Protein AF-A0A4Q1SV75-F1 (afdb_monomer_lite)

pLDDT: mean 89.68, std 6.45, range [66.44, 97.31]

Sequence (92 aa):
MDFYCPPCLKIVNQQKLKCNKLATHFISLKGKRIWRIRYLNRYAYQYITECQYEELVRDQPLILANATYWDDFNPHDYTGLDAKGSRSSIFA

Foldseek 3Di:
DWAQQPVVRDIDDPVPPPDPVSLVVLVVCAQFKWKWWAAPPGPHIYIDGPVVVVVVVVVDPTRTPDMWMFGRADSVQQWGQTPVRDIDHPVD

Secondary structure (DSSP, 8-state):
-EEEEGGGTEEEEGGG---HHHHHHHHTTTTS-EEEEEETT-SSBEEEEHHHHHHHHHHS---EEEEEEEEEEETTTTEEEETTS-EEETT-

Radius of gyration: 12.7 Å; chains: 1; bounding box: 27×29×31 Å

Structure (mmCIF, N/CA/C/O backbone):
data_AF-A0A4Q1SV75-F1
#
_entry.id   AF-A0A4Q1SV75-F1
#
loop_
_atom_site.group_PDB
_atom_site.id
_atom_site.type_symbol
_atom_site.label_atom_id
_atom_site.label_alt_id
_atom_site.label_comp_id
_atom_site.label_asym_id
_atom_site.label_entity_id
_atom_site.label_seq_id
_atom_site.pdbx_PDB_ins_code
_atom_site.Cartn_x
_atom_site.Cartn_y
_atom_site.Cartn_z
_atom_site.occupancy
_atom_site.B_iso_or_equiv
_atom_site.auth_seq_id
_atom_site.auth_comp_id
_atom_site.auth_asym_id
_atom_site.auth_atom_id
_atom_site.pdbx_PDB_model_num
ATOM 1 N N . MET A 1 1 ? -10.917 6.819 -6.069 1.00 84.19 1 MET A N 1
ATOM 2 C CA . MET A 1 1 ? -10.773 5.976 -4.864 1.00 84.19 1 MET A CA 1
ATOM 3 C C . MET A 1 1 ? -10.419 6.845 -3.663 1.00 84.19 1 MET A C 1
ATOM 5 O O . MET A 1 1 ? -9.641 7.780 -3.839 1.00 84.19 1 MET A O 1
ATOM 9 N N . ASP A 1 2 ? -10.971 6.553 -2.482 1.00 88.88 2 ASP A N 1
ATOM 10 C CA . ASP A 1 2 ? -10.621 7.236 -1.229 1.00 88.88 2 ASP A CA 1
ATOM 11 C C . ASP A 1 2 ? -9.567 6.447 -0.455 1.00 88.88 2 ASP A C 1
ATOM 13 O O . ASP A 1 2 ? -9.675 5.228 -0.307 1.00 88.88 2 ASP A O 1
ATOM 17 N N . PHE A 1 3 ? -8.553 7.135 0.056 1.00 88.44 3 PHE A N 1
ATOM 18 C CA . PHE A 1 3 ? -7.506 6.518 0.857 1.00 88.44 3 PHE A CA 1
ATOM 19 C C . PHE A 1 3 ? -7.021 7.449 1.964 1.00 88.44 3 PHE A C 1
ATOM 21 O O . PHE A 1 3 ? -7.148 8.672 1.897 1.00 88.44 3 PHE A O 1
ATOM 28 N N . TYR A 1 4 ? -6.478 6.855 3.015 1.00 89.25 4 TYR A N 1
ATOM 29 C CA . TYR A 1 4 ? -5.899 7.573 4.133 1.00 89.25 4 TYR A CA 1
ATOM 30 C C . TYR A 1 4 ? -4.517 8.111 3.758 1.00 89.25 4 TYR A C 1
ATOM 32 O O . TYR A 1 4 ? -3.657 7.359 3.307 1.00 89.25 4 TYR A O 1
ATOM 40 N N . CYS A 1 5 ? -4.302 9.410 3.960 1.00 86.56 5 CYS A N 1
ATOM 41 C CA . CYS A 1 5 ? -3.007 10.062 3.805 1.00 86.56 5 CYS A CA 1
ATOM 42 C C . CYS A 1 5 ? -2.322 10.153 5.180 1.00 86.56 5 CYS A C 1
ATOM 44 O O . CYS A 1 5 ? -2.734 10.997 5.985 1.00 86.56 5 CYS A O 1
ATOM 46 N N . PRO A 1 6 ? -1.270 9.355 5.461 1.00 82.38 6 PRO A N 1
ATOM 47 C CA . PRO A 1 6 ? -0.587 9.402 6.755 1.00 82.38 6 PRO A CA 1
ATOM 48 C C . PRO A 1 6 ? -0.025 10.794 7.100 1.00 82.38 6 PRO A C 1
ATOM 50 O O . PRO A 1 6 ? -0.254 11.253 8.216 1.00 82.38 6 PRO A O 1
ATOM 53 N N . PRO A 1 7 ? 0.603 11.543 6.166 1.00 84.94 7 PRO A N 1
ATOM 54 C CA . PRO A 1 7 ? 1.108 12.889 6.462 1.00 84.94 7 PRO A CA 1
ATOM 55 C C . PRO A 1 7 ? 0.042 13.941 6.792 1.00 84.94 7 PRO A C 1
ATOM 57 O O . PRO A 1 7 ? 0.354 14.961 7.407 1.00 84.94 7 PRO A O 1
ATOM 60 N N . CYS A 1 8 ? -1.196 13.755 6.325 1.00 82.44 8 CYS A N 1
ATOM 61 C CA . CYS A 1 8 ? -2.286 14.712 6.536 1.00 82.44 8 CYS A CA 1
ATOM 62 C C . CYS A 1 8 ? -3.291 14.265 7.594 1.00 82.44 8 CYS A C 1
ATOM 64 O O . CYS A 1 8 ? -4.161 15.064 7.936 1.00 82.44 8 CYS A O 1
ATOM 66 N N . LEU A 1 9 ? -3.201 13.016 8.065 1.00 84.69 9 LEU A N 1
ATOM 67 C CA . LEU A 1 9 ? -4.154 12.380 8.978 1.00 84.69 9 LEU A CA 1
ATOM 68 C C . LEU A 1 9 ? -5.616 12.511 8.507 1.00 84.69 9 LEU A C 1
ATOM 70 O O . LEU A 1 9 ? -6.540 12.660 9.303 1.00 84.69 9 LEU A O 1
ATOM 74 N N . LYS A 1 10 ? -5.829 12.513 7.186 1.00 87.25 10 LYS A N 1
ATOM 75 C CA . LYS A 1 10 ? -7.133 12.734 6.545 1.00 87.25 10 LYS A CA 1
ATOM 76 C C . LYS A 1 10 ? -7.330 11.782 5.378 1.00 87.25 10 LYS A C 1
ATOM 78 O O . LYS A 1 10 ? -6.368 11.343 4.746 1.00 87.25 10 LYS A O 1
ATOM 83 N N . ILE A 1 11 ? -8.594 11.504 5.079 1.00 86.56 11 ILE A N 1
ATOM 84 C CA . ILE A 1 11 ? -8.991 10.744 3.896 1.00 86.56 11 ILE A CA 1
ATOM 85 C C . ILE A 1 11 ? -8.979 11.689 2.698 1.00 86.56 11 ILE A C 1
ATOM 87 O O . ILE A 1 11 ? -9.543 12.783 2.742 1.00 86.56 11 ILE A O 1
ATOM 91 N N . VAL A 1 12 ? -8.293 11.272 1.643 1.00 87.00 12 VAL A N 1
ATOM 92 C CA . VAL A 1 12 ? -8.158 12.011 0.393 1.00 87.00 12 VAL A CA 1
ATOM 93 C C . VAL A 1 12 ? -8.696 11.167 -0.751 1.00 87.00 12 VAL A C 1
ATOM 95 O O . VAL A 1 12 ? -8.578 9.943 -0.756 1.00 87.00 12 VAL A O 1
ATOM 98 N N . ASN A 1 13 ? -9.277 11.839 -1.739 1.00 84.25 13 ASN A N 1
ATOM 99 C CA . ASN A 1 13 ? -9.711 11.194 -2.966 1.00 84.25 13 ASN A CA 1
ATOM 100 C C . ASN A 1 13 ? -8.607 11.308 -4.020 1.00 84.25 13 ASN A C 1
ATOM 102 O O . ASN A 1 13 ? -8.046 12.388 -4.212 1.00 84.25 13 ASN A O 1
ATOM 106 N N . GLN A 1 14 ? -8.345 10.220 -4.741 1.00 76.38 14 GLN A N 1
ATOM 107 C CA . GLN A 1 14 ? -7.384 10.170 -5.846 1.00 76.38 14 GLN A CA 1
ATOM 108 C C . GLN A 1 14 ? -7.567 11.298 -6.873 1.00 76.38 14 GLN A C 1
ATOM 110 O O . GLN A 1 14 ? -6.586 11.859 -7.344 1.00 76.38 14 GLN A O 1
ATOM 115 N N . GLN A 1 15 ? -8.803 11.691 -7.192 1.00 70.94 15 GLN A N 1
ATOM 116 C CA . GLN A 1 15 ? -9.070 12.765 -8.160 1.00 70.94 15 GLN A CA 1
ATOM 117 C C . GLN A 1 15 ? -8.604 14.146 -7.665 1.00 70.94 15 GLN A C 1
ATOM 119 O O . GLN A 1 15 ? -8.442 15.074 -8.452 1.00 70.94 15 GLN A O 1
ATOM 124 N N . LYS A 1 16 ? -8.381 14.294 -6.353 1.00 66.44 16 LYS A N 1
ATOM 125 C CA . LYS A 1 16 ? -7.961 15.536 -5.692 1.00 66.44 16 LYS A CA 1
ATOM 126 C C . LYS A 1 16 ? -6.505 15.481 -5.212 1.00 66.44 16 LYS A C 1
ATOM 128 O O . LYS A 1 16 ? -6.140 16.250 -4.322 1.00 66.44 16 LYS A O 1
ATOM 133 N N . LEU A 1 17 ? -5.673 14.587 -5.761 1.00 66.50 17 LEU A N 1
ATOM 134 C CA . LEU A 1 17 ? -4.269 14.424 -5.362 1.00 66.50 17 LEU A CA 1
ATOM 135 C C . LEU A 1 17 ? -3.452 15.694 -5.678 1.00 66.50 17 LEU A C 1
ATOM 137 O O . LEU A 1 17 ? -2.869 15.848 -6.744 1.00 66.50 17 LEU A O 1
ATOM 141 N N . LYS A 1 18 ? -3.424 16.632 -4.730 1.00 68.31 18 LYS A N 1
ATOM 142 C CA . LYS A 1 18 ? -2.579 17.839 -4.740 1.00 68.31 18 LYS A CA 1
ATOM 143 C C . LYS A 1 18 ? -1.841 18.004 -3.409 1.00 68.31 18 LYS A C 1
ATOM 145 O O . LYS A 1 18 ? -1.686 19.108 -2.897 1.00 68.31 18 LYS A O 1
ATOM 150 N N . CYS A 1 19 ? -1.456 16.891 -2.784 1.00 76.62 19 CYS A N 1
ATOM 151 C CA . CYS A 1 19 ? -0.777 16.908 -1.493 1.00 76.62 19 CYS A CA 1
ATOM 152 C C . CYS A 1 19 ? 0.730 16.685 -1.666 1.00 76.62 19 CYS A C 1
ATOM 154 O O . CYS A 1 19 ? 1.177 15.556 -1.857 1.00 76.62 19 CYS A O 1
ATOM 156 N N . ASN A 1 20 ? 1.521 17.752 -1.522 1.00 80.44 20 ASN A N 1
ATOM 157 C CA . ASN A 1 20 ? 2.984 17.675 -1.616 1.00 80.44 20 ASN A CA 1
ATOM 158 C C . ASN A 1 20 ? 3.586 16.740 -0.553 1.00 80.44 20 ASN A C 1
ATOM 160 O O . ASN A 1 20 ? 4.492 15.971 -0.850 1.00 80.44 20 ASN A O 1
ATOM 164 N N . LYS A 1 21 ? 3.034 16.738 0.669 1.00 83.81 21 LYS A N 1
ATOM 165 C CA . LYS A 1 21 ? 3.494 15.854 1.755 1.00 83.81 21 LYS A CA 1
ATOM 166 C C . LYS A 1 21 ? 3.278 14.375 1.431 1.00 83.81 21 LYS A C 1
ATOM 168 O O . LYS A 1 21 ? 4.105 13.538 1.778 1.00 83.81 21 LYS A O 1
ATOM 173 N N . LEU A 1 22 ? 2.171 14.059 0.761 1.00 82.69 22 LEU A N 1
ATOM 174 C CA . LEU A 1 22 ? 1.867 12.704 0.318 1.00 82.69 22 LEU A CA 1
ATOM 175 C C . LEU A 1 22 ? 2.830 12.254 -0.786 1.00 82.69 22 LEU A C 1
ATOM 177 O O . LEU A 1 22 ? 3.309 11.126 -0.742 1.00 82.69 22 LEU A O 1
ATOM 181 N N . ALA A 1 23 ? 3.163 13.139 -1.729 1.00 84.88 23 ALA A N 1
ATOM 182 C CA . ALA A 1 23 ? 4.167 12.848 -2.750 1.00 84.88 23 ALA A CA 1
ATOM 183 C C . ALA A 1 23 ? 5.533 12.538 -2.114 1.00 84.88 23 ALA A C 1
ATOM 185 O O . ALA A 1 23 ? 6.138 11.517 -2.429 1.00 84.88 23 ALA A O 1
ATOM 186 N N . THR A 1 24 ? 5.984 13.345 -1.145 1.00 86.81 24 THR A N 1
ATOM 187 C CA . THR A 1 24 ? 7.219 13.073 -0.387 1.00 86.81 24 THR A CA 1
ATOM 188 C C . THR A 1 24 ? 7.164 11.735 0.349 1.00 86.81 24 THR A C 1
ATOM 190 O O . THR A 1 24 ? 8.146 10.995 0.351 1.00 86.81 24 THR A O 1
ATOM 193 N N . HIS A 1 25 ? 6.015 11.394 0.937 1.00 88.06 25 HIS A N 1
ATOM 194 C CA . HIS A 1 25 ? 5.834 10.102 1.589 1.00 88.06 25 HIS A CA 1
ATOM 195 C C . HIS A 1 25 ? 6.020 8.946 0.597 1.00 88.06 25 HIS A C 1
ATOM 197 O O . HIS A 1 25 ? 6.838 8.063 0.846 1.00 88.06 25 HIS A O 1
ATOM 203 N N . PHE A 1 26 ? 5.361 8.989 -0.563 1.00 89.94 26 PHE A N 1
ATOM 204 C CA . PHE A 1 26 ? 5.520 7.964 -1.598 1.00 89.94 26 PHE A CA 1
ATOM 205 C C . PHE A 1 26 ? 6.947 7.888 -2.150 1.00 89.94 26 PHE A C 1
ATOM 207 O O . PHE A 1 26 ? 7.441 6.789 -2.389 1.00 89.94 26 PHE A O 1
ATOM 214 N N . ILE A 1 27 ? 7.655 9.013 -2.279 1.00 91.44 27 ILE A N 1
ATOM 215 C CA . ILE A 1 27 ? 9.068 9.016 -2.691 1.00 91.44 27 ILE A CA 1
ATOM 216 C C . ILE A 1 27 ? 9.930 8.175 -1.738 1.00 91.44 27 ILE A C 1
ATOM 218 O O . ILE A 1 27 ? 10.802 7.438 -2.195 1.00 91.44 27 ILE A O 1
ATOM 222 N N . SER A 1 28 ? 9.654 8.205 -0.430 1.00 90.94 28 SER A N 1
ATOM 223 C CA . SER A 1 28 ? 10.395 7.395 0.555 1.00 90.94 28 SER A CA 1
ATOM 224 C C . SER A 1 28 ? 10.124 5.882 0.463 1.00 90.94 28 SER A C 1
ATOM 226 O O . SER A 1 28 ? 10.826 5.071 1.084 1.00 90.94 28 SER A O 1
ATOM 228 N N . LEU A 1 29 ? 9.112 5.496 -0.320 1.00 91.56 29 LEU A N 1
ATOM 229 C CA . LEU A 1 29 ? 8.712 4.115 -0.577 1.00 91.56 29 LEU A CA 1
ATOM 230 C C . LEU A 1 29 ? 9.237 3.574 -1.914 1.00 91.56 29 LEU A C 1
ATOM 232 O O . LEU A 1 29 ? 8.905 2.451 -2.281 1.00 91.56 29 LEU A O 1
ATOM 236 N N . LYS A 1 30 ? 10.064 4.340 -2.638 1.00 95.25 30 LYS A N 1
ATOM 237 C CA . LYS A 1 30 ? 10.643 3.918 -3.919 1.00 95.25 30 LYS A CA 1
ATOM 238 C C . LYS A 1 30 ? 11.339 2.555 -3.810 1.00 95.25 30 LYS A C 1
ATOM 240 O O . LYS A 1 30 ? 12.179 2.360 -2.934 1.00 95.25 30 LYS A O 1
ATOM 245 N N . GLY A 1 31 ? 10.993 1.643 -4.717 1.00 94.00 31 GLY A N 1
ATOM 246 C CA . GLY A 1 31 ? 11.542 0.288 -4.813 1.00 94.00 31 GLY A CA 1
ATOM 247 C C . GLY A 1 31 ? 11.072 -0.676 -3.720 1.00 94.00 31 GLY A C 1
ATOM 248 O O . GLY A 1 31 ? 11.469 -1.837 -3.728 1.00 94.00 31 GLY A O 1
ATOM 249 N N . LYS A 1 32 ? 10.240 -0.229 -2.770 1.00 95.12 32 LYS A N 1
ATOM 250 C CA . LYS A 1 32 ? 9.712 -1.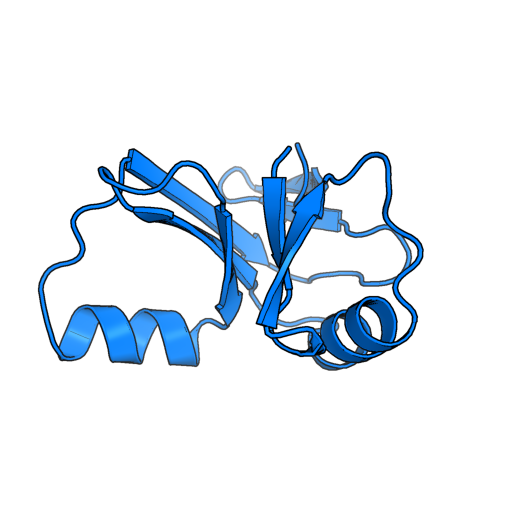079 -1.697 1.00 95.12 32 LYS A CA 1
ATOM 251 C C . LYS A 1 32 ? 8.392 -1.716 -2.111 1.00 95.12 32 LYS A C 1
ATOM 253 O O . LYS A 1 32 ? 7.686 -1.198 -2.977 1.00 95.12 32 LYS A O 1
ATOM 258 N N . ARG A 1 33 ? 8.031 -2.795 -1.416 1.00 96.06 33 ARG A N 1
ATOM 259 C CA . ARG A 1 33 ? 6.676 -3.336 -1.454 1.00 96.06 33 ARG A CA 1
ATOM 260 C C . ARG A 1 33 ? 5.711 -2.402 -0.731 1.00 96.06 33 ARG A C 1
ATOM 262 O O . ARG A 1 33 ? 5.960 -1.999 0.410 1.00 96.06 33 ARG A O 1
ATOM 269 N N . ILE A 1 34 ? 4.602 -2.093 -1.390 1.00 95.31 34 ILE A N 1
ATOM 270 C CA . ILE A 1 34 ? 3.484 -1.346 -0.816 1.00 95.31 34 ILE A CA 1
ATOM 271 C C . ILE A 1 34 ? 2.253 -2.234 -0.809 1.00 95.31 34 ILE A C 1
ATOM 273 O O . ILE A 1 34 ? 1.824 -2.722 -1.851 1.00 95.31 34 ILE A O 1
ATOM 277 N N . TRP A 1 35 ? 1.632 -2.361 0.354 1.00 95.56 35 TRP A N 1
ATOM 278 C CA . TRP A 1 35 ? 0.307 -2.935 0.500 1.00 95.56 35 TRP A CA 1
ATOM 279 C C . TRP A 1 35 ? -0.755 -1.864 0.396 1.00 95.56 35 TRP A C 1
ATOM 281 O O . TRP A 1 35 ? -0.646 -0.802 1.005 1.00 95.56 35 TRP A O 1
ATOM 291 N N . ARG A 1 36 ? -1.833 -2.190 -0.308 1.00 94.81 36 ARG A N 1
ATOM 292 C CA . ARG A 1 36 ? -3.101 -1.481 -0.227 1.00 94.81 36 ARG A CA 1
ATOM 293 C C . ARG A 1 36 ? -4.104 -2.381 0.466 1.00 94.81 36 ARG A C 1
ATOM 295 O O . ARG A 1 36 ? -4.512 -3.404 -0.081 1.00 94.81 36 ARG A O 1
ATOM 302 N N . ILE A 1 37 ? -4.536 -1.966 1.647 1.00 94.62 37 ILE A N 1
ATOM 303 C CA . ILE A 1 37 ? -5.522 -2.698 2.440 1.00 94.62 37 ILE A CA 1
ATOM 304 C C . ILE A 1 37 ? -6.768 -1.855 2.681 1.00 94.62 37 ILE A C 1
ATOM 306 O O . ILE A 1 37 ? -6.720 -0.624 2.717 1.00 94.62 37 ILE A O 1
ATOM 310 N N . ARG A 1 38 ? -7.901 -2.519 2.884 1.00 94.44 38 ARG A N 1
ATOM 311 C CA . ARG A 1 38 ? -9.144 -1.905 3.347 1.00 94.44 38 ARG A CA 1
ATOM 312 C C . ARG A 1 38 ? -9.824 -2.829 4.340 1.00 94.44 38 ARG A C 1
ATOM 314 O O . ARG A 1 38 ? -10.196 -3.948 3.996 1.00 94.44 38 ARG A O 1
ATOM 321 N N . TYR A 1 39 ? -9.999 -2.341 5.561 1.00 91.62 39 TYR A N 1
ATOM 322 C CA . TYR A 1 39 ? -10.741 -3.042 6.606 1.00 91.62 39 TYR A CA 1
ATOM 323 C C . TYR A 1 39 ? -12.214 -3.186 6.228 1.00 91.62 39 TYR A C 1
ATOM 325 O O . TYR A 1 39 ? -12.771 -2.309 5.568 1.00 91.62 39 TYR A O 1
ATOM 333 N N . LEU A 1 40 ? -12.852 -4.266 6.681 1.00 90.44 40 LEU A N 1
ATOM 334 C CA . LEU A 1 40 ? -14.254 -4.559 6.360 1.00 90.44 40 LEU A CA 1
ATOM 335 C C . LEU A 1 40 ? -15.215 -3.426 6.752 1.00 90.44 40 LEU A C 1
ATOM 337 O O . LEU A 1 40 ? -16.151 -3.119 6.021 1.00 90.44 40 LEU A O 1
ATOM 341 N N . ASN A 1 41 ? -14.943 -2.759 7.872 1.00 89.94 41 ASN A N 1
ATOM 342 C CA . ASN A 1 41 ? -15.744 -1.659 8.408 1.00 89.94 41 ASN A CA 1
ATOM 343 C C . ASN A 1 41 ? -15.260 -0.260 7.979 1.00 89.94 41 ASN A C 1
ATOM 345 O O . ASN A 1 41 ? -15.733 0.739 8.520 1.00 89.94 41 ASN A O 1
ATOM 349 N N . ARG A 1 42 ? -14.305 -0.153 7.041 1.00 88.69 42 ARG A N 1
ATOM 350 C CA . ARG A 1 42 ? -13.778 1.135 6.560 1.00 88.69 42 ARG A CA 1
ATOM 351 C C . ARG A 1 42 ? -13.974 1.281 5.052 1.00 88.69 42 ARG A C 1
ATOM 353 O O . ARG A 1 42 ? -13.746 0.357 4.273 1.00 88.69 42 ARG A O 1
ATOM 360 N N . TYR A 1 43 ? -14.364 2.480 4.627 1.00 89.44 43 TYR A N 1
ATOM 361 C CA . TYR A 1 43 ? -14.547 2.786 3.205 1.00 89.44 43 TYR A CA 1
ATOM 362 C C . TYR A 1 43 ? -13.239 3.198 2.512 1.00 89.44 43 TYR A C 1
ATOM 364 O O . TYR A 1 43 ? -13.056 2.909 1.334 1.00 89.44 43 TYR A O 1
ATOM 372 N N . ALA A 1 44 ? -12.316 3.834 3.239 1.00 92.00 44 ALA A N 1
ATOM 373 C CA . ALA A 1 44 ? -11.052 4.307 2.688 1.00 92.00 44 ALA A CA 1
ATOM 374 C C . ALA A 1 44 ? -9.957 3.231 2.742 1.00 92.00 44 ALA A C 1
ATOM 376 O O . ALA A 1 44 ? -9.812 2.519 3.740 1.00 92.00 44 ALA A O 1
ATOM 377 N N . TYR A 1 45 ? -9.156 3.162 1.680 1.00 93.81 45 TYR A N 1
ATOM 378 C CA . TYR A 1 45 ? -7.960 2.327 1.612 1.00 93.81 45 TYR A CA 1
ATOM 379 C C . TYR A 1 45 ? -6.817 2.897 2.458 1.00 93.81 45 TYR A C 1
ATOM 381 O O . TYR A 1 45 ? -6.766 4.092 2.748 1.00 93.81 45 TYR A O 1
ATOM 389 N N . GLN A 1 46 ? -5.875 2.044 2.840 1.00 92.75 46 GLN A N 1
ATOM 390 C CA . GLN A 1 46 ? -4.634 2.421 3.508 1.00 92.75 46 GLN A CA 1
ATOM 391 C C . GLN A 1 46 ? -3.458 1.848 2.731 1.00 92.75 46 GLN A C 1
ATOM 393 O O . GLN A 1 46 ? -3.516 0.701 2.289 1.00 92.75 46 GLN A O 1
ATOM 398 N N . TYR A 1 47 ? -2.416 2.662 2.585 1.00 93.19 47 TYR A N 1
ATOM 399 C CA . TYR A 1 47 ? -1.143 2.245 2.020 1.00 93.19 47 TYR A CA 1
ATOM 400 C C . TYR A 1 47 ? -0.137 2.067 3.143 1.00 93.19 47 TYR A C 1
ATOM 402 O O . TYR A 1 47 ? 0.071 2.997 3.923 1.00 93.19 47 TYR A O 1
ATOM 410 N N . ILE A 1 48 ? 0.451 0.881 3.225 1.00 93.38 48 ILE A N 1
ATOM 411 C CA . ILE A 1 48 ? 1.417 0.517 4.262 1.00 93.38 48 ILE A CA 1
ATOM 412 C C . ILE A 1 48 ? 2.578 -0.263 3.647 1.00 93.38 48 ILE A C 1
ATOM 414 O O . ILE A 1 48 ? 2.461 -0.813 2.552 1.00 93.38 48 ILE A O 1
ATOM 418 N N . THR A 1 49 ? 3.715 -0.284 4.331 1.00 93.62 49 THR A N 1
ATOM 419 C CA . THR A 1 49 ? 4.885 -1.070 3.920 1.00 93.62 49 THR A CA 1
ATOM 420 C C . THR A 1 49 ? 4.743 -2.538 4.316 1.00 93.62 49 THR A C 1
ATOM 422 O O . THR A 1 49 ? 3.885 -2.882 5.126 1.00 93.62 49 THR A O 1
ATOM 425 N N . GLU A 1 50 ? 5.618 -3.397 3.784 1.00 93.56 50 GLU A N 1
ATOM 426 C CA . GLU A 1 50 ? 5.719 -4.799 4.223 1.00 93.56 50 GLU A CA 1
ATOM 427 C C . GLU A 1 50 ? 5.871 -4.913 5.743 1.00 93.56 50 GLU A C 1
ATOM 429 O O . GLU A 1 50 ? 5.071 -5.582 6.385 1.00 93.56 50 GLU A O 1
ATOM 434 N N . CYS A 1 51 ? 6.826 -4.188 6.337 1.00 92.06 51 CYS A N 1
ATOM 435 C CA . CYS A 1 51 ? 7.075 -4.259 7.779 1.00 92.06 51 CYS A CA 1
ATOM 436 C C . CYS A 1 51 ? 5.832 -3.876 8.598 1.00 92.06 51 CYS A C 1
ATOM 438 O O . CYS A 1 51 ? 5.501 -4.545 9.568 1.00 92.06 51 CYS A O 1
ATOM 440 N N . GLN A 1 52 ? 5.105 -2.837 8.175 1.00 92.50 52 GLN A N 1
ATOM 441 C CA . GLN A 1 52 ? 3.865 -2.426 8.839 1.00 92.50 52 GLN A CA 1
ATOM 442 C C . GLN A 1 52 ? 2.760 -3.476 8.695 1.00 92.50 52 GLN A C 1
ATOM 444 O O . GLN A 1 52 ? 1.971 -3.677 9.613 1.00 92.50 52 GLN A O 1
ATOM 449 N N . TYR A 1 53 ? 2.675 -4.135 7.538 1.00 92.62 53 TYR A N 1
ATOM 450 C CA . TYR A 1 53 ? 1.720 -5.217 7.330 1.00 92.62 53 TYR A CA 1
ATOM 451 C C . TYR A 1 53 ? 2.040 -6.419 8.230 1.00 92.62 53 TYR A C 1
ATOM 453 O O . TYR A 1 53 ? 1.145 -6.943 8.889 1.00 92.62 53 TYR A O 1
ATOM 461 N N . GLU A 1 54 ? 3.312 -6.809 8.323 1.00 92.25 54 GLU A N 1
ATOM 462 C CA . GLU A 1 54 ? 3.772 -7.887 9.205 1.00 92.25 54 GLU A CA 1
ATOM 463 C C . GLU A 1 54 ? 3.517 -7.589 10.688 1.00 92.25 54 GLU A C 1
ATOM 465 O O . GLU A 1 54 ? 3.085 -8.477 11.422 1.00 92.25 54 GLU A O 1
ATOM 470 N N . GLU A 1 55 ? 3.754 -6.352 11.135 1.00 92.50 55 GLU A N 1
ATOM 471 C CA . GLU A 1 55 ? 3.422 -5.896 12.492 1.00 92.50 55 GLU A CA 1
ATOM 472 C C . GLU A 1 55 ? 1.917 -6.032 12.767 1.00 92.50 55 GLU A C 1
ATOM 474 O O . GLU A 1 55 ? 1.514 -6.641 13.757 1.00 92.50 55 GLU A O 1
ATOM 479 N N . LEU A 1 56 ? 1.076 -5.558 11.843 1.00 90.81 56 LEU A N 1
ATOM 480 C CA . LEU A 1 56 ? -0.379 -5.626 11.980 1.00 90.81 56 LEU A CA 1
ATOM 481 C C . LEU A 1 56 ? -0.908 -7.064 12.069 1.00 90.81 56 LEU A C 1
ATOM 483 O O . LEU A 1 56 ? -1.805 -7.328 12.867 1.00 90.81 56 LEU A O 1
ATOM 487 N N . VAL A 1 57 ? -0.372 -7.981 11.257 1.00 89.94 57 VAL A N 1
ATOM 488 C CA . VAL A 1 57 ? -0.770 -9.401 11.258 1.00 89.94 57 VAL A CA 1
ATOM 489 C C . VAL A 1 57 ? -0.287 -10.122 12.517 1.00 89.94 57 VAL A C 1
ATOM 491 O O . VAL A 1 57 ? -0.951 -11.047 12.986 1.00 89.94 57 VAL A O 1
ATOM 494 N N . ARG A 1 58 ? 0.863 -9.717 13.067 1.00 91.44 58 ARG A N 1
ATOM 495 C CA . ARG A 1 58 ? 1.433 -10.309 14.282 1.00 91.44 58 ARG A CA 1
ATOM 496 C C . ARG A 1 58 ? 0.600 -9.997 15.519 1.00 91.44 58 ARG A C 1
ATOM 498 O O . ARG A 1 58 ? 0.404 -10.886 16.342 1.00 91.44 58 ARG A O 1
ATOM 505 N N . ASP A 1 59 ? 0.128 -8.760 15.639 1.00 86.75 59 ASP A N 1
ATOM 506 C CA . ASP A 1 59 ? -0.591 -8.305 16.829 1.00 86.75 59 ASP A CA 1
ATOM 507 C C . ASP A 1 59 ? -2.017 -8.866 16.895 1.00 86.75 59 ASP A C 1
ATOM 509 O O . ASP A 1 59 ? -2.502 -9.213 17.973 1.00 86.75 59 ASP A O 1
ATOM 513 N N . GLN A 1 60 ? -2.705 -8.961 15.752 1.00 82.88 60 GLN A N 1
ATOM 514 C CA . GLN A 1 60 ? -4.076 -9.467 15.695 1.00 82.88 60 GLN A CA 1
ATOM 515 C C . GLN A 1 60 ? -4.482 -9.945 14.291 1.00 82.88 60 GLN A C 1
ATOM 517 O O . GLN A 1 60 ? -4.009 -9.416 13.282 1.00 82.88 60 GLN A O 1
ATOM 522 N N . PRO A 1 61 ? -5.448 -10.878 14.189 1.00 85.06 61 PRO A N 1
ATOM 523 C CA . PRO A 1 61 ? -6.049 -11.232 12.910 1.00 85.06 61 PRO A CA 1
ATOM 524 C C . PRO A 1 61 ? -6.688 -10.015 12.222 1.00 85.06 61 PRO A C 1
ATOM 526 O O . PRO A 1 61 ? -7.541 -9.331 12.791 1.00 85.06 61 PRO A O 1
ATOM 529 N N . LEU A 1 62 ? -6.311 -9.763 10.966 1.00 88.81 62 LEU A N 1
ATOM 530 C CA . LEU A 1 62 ? -6.851 -8.656 10.178 1.00 88.81 62 LEU A CA 1
ATOM 531 C C . LEU A 1 62 ? -8.131 -9.068 9.443 1.00 88.81 62 LEU A C 1
ATOM 533 O O . LEU A 1 62 ? -8.117 -9.963 8.601 1.00 88.81 62 LEU A O 1
ATOM 537 N N . ILE A 1 63 ? -9.236 -8.361 9.701 1.00 91.12 63 ILE A N 1
ATOM 538 C CA . ILE A 1 63 ? -10.492 -8.524 8.952 1.00 91.12 63 ILE A CA 1
ATOM 539 C C . ILE A 1 63 ? -10.550 -7.474 7.835 1.00 91.12 63 ILE A C 1
ATOM 541 O O . ILE A 1 63 ? -10.974 -6.327 8.033 1.00 91.12 63 ILE A O 1
ATOM 545 N N . LEU A 1 64 ? -10.097 -7.869 6.645 1.00 91.75 64 LEU A N 1
ATOM 546 C CA . LEU A 1 64 ? -9.976 -7.002 5.473 1.00 91.75 64 LEU A CA 1
ATOM 547 C C . LEU A 1 64 ? -11.051 -7.331 4.427 1.00 91.75 64 LEU A C 1
ATOM 549 O O . LEU A 1 64 ? -11.282 -8.489 4.105 1.00 91.75 64 LEU A O 1
ATOM 553 N N . ALA A 1 65 ? -11.680 -6.300 3.860 1.00 92.00 65 ALA A N 1
ATOM 554 C CA . ALA A 1 65 ? -12.528 -6.431 2.672 1.00 92.00 65 ALA A CA 1
ATOM 555 C C . ALA A 1 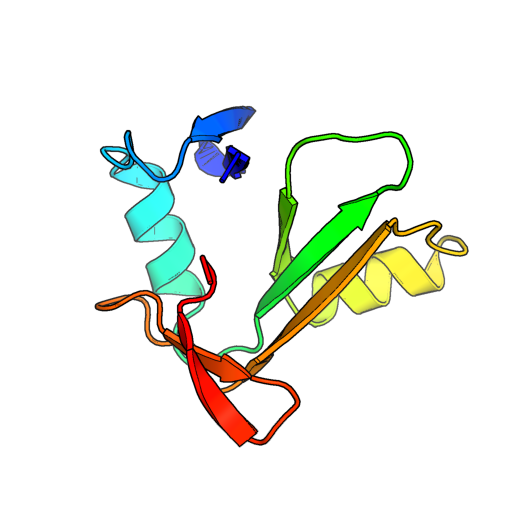65 ? -11.706 -6.511 1.380 1.00 92.00 65 ALA A C 1
ATOM 557 O O . ALA A 1 65 ? -12.176 -7.026 0.369 1.00 92.00 65 ALA A O 1
ATOM 558 N N . ASN A 1 66 ? -10.507 -5.928 1.379 1.00 92.31 66 ASN A N 1
ATOM 559 C CA . ASN A 1 66 ? -9.610 -5.947 0.233 1.00 92.31 66 ASN A CA 1
ATOM 560 C C . ASN A 1 66 ? -8.160 -5.829 0.713 1.00 92.31 66 ASN A C 1
ATOM 562 O O . ASN A 1 66 ? -7.869 -5.009 1.587 1.00 92.31 66 ASN A O 1
ATOM 566 N N . ALA A 1 67 ? -7.272 -6.631 0.134 1.00 93.56 67 ALA A N 1
ATOM 567 C CA . ALA A 1 67 ? -5.835 -6.565 0.348 1.00 93.56 67 ALA A CA 1
ATOM 568 C C . ALA A 1 67 ? -5.120 -6.936 -0.954 1.00 93.56 67 ALA A C 1
ATOM 570 O O . ALA A 1 67 ? -5.464 -7.927 -1.595 1.00 93.56 67 ALA A O 1
ATOM 571 N N . THR A 1 68 ? -4.146 -6.128 -1.350 1.00 95.19 68 THR A N 1
ATOM 572 C CA . THR A 1 68 ? -3.266 -6.385 -2.494 1.00 95.19 68 THR A CA 1
ATOM 573 C C . THR A 1 68 ? -1.943 -5.661 -2.272 1.00 95.19 68 THR A C 1
ATOM 575 O O . THR A 1 68 ? -1.874 -4.752 -1.440 1.00 95.19 68 THR A O 1
ATOM 578 N N . TYR A 1 69 ? -0.906 -6.031 -3.014 1.00 95.88 69 TYR A N 1
ATOM 579 C CA . TYR A 1 69 ? 0.405 -5.401 -2.925 1.00 95.88 69 TYR A CA 1
ATOM 580 C C . TYR A 1 69 ? 0.975 -5.072 -4.304 1.00 95.88 69 TYR A C 1
ATOM 582 O O . TYR A 1 69 ? 0.537 -5.622 -5.317 1.00 95.88 69 TYR A O 1
ATOM 590 N N . TRP A 1 70 ? 1.962 -4.177 -4.301 1.00 97.00 70 TRP A N 1
ATOM 591 C CA . TRP A 1 70 ? 2.837 -3.894 -5.428 1.00 97.00 70 TRP A CA 1
ATOM 592 C C . TRP A 1 70 ? 4.292 -3.955 -4.985 1.00 97.00 70 TRP A C 1
ATOM 594 O O . TRP A 1 70 ? 4.668 -3.276 -4.030 1.00 97.00 70 TRP A O 1
ATOM 604 N N . ASP A 1 71 ? 5.091 -4.735 -5.700 1.00 96.81 71 ASP A N 1
ATOM 605 C CA . ASP A 1 71 ? 6.549 -4.751 -5.613 1.00 96.81 71 ASP A CA 1
ATOM 606 C C . ASP A 1 71 ? 7.170 -3.692 -6.533 1.00 96.81 71 ASP A C 1
ATOM 608 O O . ASP A 1 71 ? 6.513 -3.185 -7.443 1.00 96.81 71 ASP A O 1
ATOM 612 N N . ASP A 1 72 ? 8.441 -3.348 -6.298 1.00 95.38 72 ASP A N 1
ATOM 613 C CA . ASP A 1 72 ? 9.198 -2.381 -7.113 1.00 95.38 72 ASP A CA 1
ATOM 614 C C . ASP A 1 72 ? 8.437 -1.058 -7.353 1.00 95.38 72 ASP A C 1
ATOM 616 O O . ASP A 1 72 ? 8.246 -0.595 -8.482 1.00 95.38 72 ASP A O 1
ATOM 620 N N . PHE A 1 73 ? 7.928 -0.459 -6.270 1.00 96.12 73 PHE A N 1
ATOM 621 C CA . PHE A 1 73 ? 7.096 0.734 -6.379 1.00 96.12 73 PHE A CA 1
ATOM 622 C C . PHE A 1 73 ? 7.852 1.934 -6.971 1.00 96.12 73 PHE A C 1
ATOM 624 O O . PHE A 1 73 ? 8.887 2.370 -6.456 1.00 96.12 73 PHE A O 1
ATOM 631 N N . ASN A 1 74 ? 7.271 2.536 -8.006 1.00 94.75 74 ASN A N 1
ATOM 632 C CA . ASN A 1 74 ? 7.725 3.761 -8.637 1.00 94.75 74 ASN A CA 1
ATOM 633 C C . ASN A 1 74 ? 6.840 4.954 -8.214 1.00 94.75 74 ASN A C 1
ATOM 635 O O . ASN A 1 74 ? 5.687 5.065 -8.636 1.00 94.75 74 ASN A O 1
ATOM 639 N N . PRO A 1 75 ? 7.367 5.907 -7.424 1.00 91.88 75 PRO A N 1
ATOM 640 C CA . PRO A 1 75 ? 6.599 7.062 -6.962 1.00 91.88 75 PRO A CA 1
ATOM 641 C C . PRO A 1 75 ? 6.343 8.116 -8.047 1.00 91.88 75 PRO A C 1
ATOM 643 O O . PRO A 1 75 ? 5.542 9.018 -7.818 1.00 91.88 75 PRO A O 1
ATOM 646 N N . HIS A 1 76 ? 7.023 8.050 -9.199 1.00 90.06 76 HIS A N 1
ATOM 647 C CA . HIS A 1 76 ? 6.845 9.037 -10.271 1.00 90.06 76 HIS A CA 1
ATOM 648 C C . HIS A 1 76 ? 5.513 8.869 -11.007 1.00 90.06 76 HIS A C 1
ATOM 650 O O . HIS A 1 76 ? 4.877 9.861 -11.353 1.00 90.06 76 HIS A O 1
ATOM 656 N N . ASP A 1 77 ? 5.093 7.626 -11.225 1.00 91.31 77 ASP A N 1
ATOM 657 C CA . ASP A 1 77 ? 3.854 7.264 -11.920 1.00 91.31 77 ASP A CA 1
ATOM 658 C C . ASP A 1 77 ? 2.861 6.515 -11.012 1.00 91.31 77 ASP A C 1
ATOM 660 O O . ASP A 1 77 ? 1.755 6.181 -11.438 1.00 91.31 77 ASP A O 1
ATOM 664 N N . TYR A 1 78 ? 3.229 6.295 -9.745 1.00 92.25 78 TYR A N 1
ATOM 665 C CA . TYR A 1 78 ? 2.460 5.531 -8.765 1.00 92.25 78 TYR A CA 1
ATOM 666 C C . TYR A 1 78 ? 2.154 4.104 -9.238 1.00 92.25 78 TYR A C 1
ATOM 668 O O . TYR A 1 78 ? 1.051 3.591 -9.012 1.00 92.25 78 TYR A O 1
ATOM 676 N N . THR A 1 79 ? 3.113 3.469 -9.910 1.00 95.06 79 THR A N 1
ATOM 677 C CA . THR A 1 79 ? 3.001 2.087 -10.387 1.00 95.06 79 THR A CA 1
ATOM 678 C C . THR A 1 79 ? 3.936 1.144 -9.646 1.00 95.06 79 THR A C 1
ATOM 680 O O . THR A 1 79 ? 4.892 1.563 -9.004 1.00 95.06 79 THR A O 1
ATOM 683 N N . GLY A 1 80 ? 3.665 -0.148 -9.741 1.00 96.19 80 GLY A N 1
ATOM 684 C CA . GLY A 1 80 ? 4.578 -1.210 -9.334 1.00 96.19 80 GLY A CA 1
ATOM 685 C C . GLY A 1 80 ? 4.160 -2.521 -9.984 1.00 96.19 80 GLY A C 1
ATOM 686 O O . GLY A 1 80 ? 3.241 -2.536 -10.805 1.00 96.19 80 GLY A O 1
ATOM 687 N N . LEU A 1 81 ? 4.812 -3.616 -9.620 1.00 97.31 81 LEU A N 1
ATOM 688 C CA . LEU A 1 81 ? 4.438 -4.965 -10.032 1.00 97.31 81 LEU A CA 1
ATOM 689 C C . LEU A 1 81 ? 3.376 -5.507 -9.079 1.00 97.31 81 LEU A C 1
ATOM 691 O O . LEU A 1 81 ? 3.668 -5.743 -7.912 1.00 97.31 81 LEU A O 1
ATOM 695 N N . ASP A 1 82 ? 2.149 -5.682 -9.555 1.00 95.25 82 ASP A N 1
ATOM 696 C CA . ASP A 1 82 ? 1.083 -6.263 -8.744 1.00 95.25 82 ASP A CA 1
ATOM 697 C C . ASP A 1 82 ? 1.320 -7.749 -8.434 1.00 95.25 82 ASP A C 1
ATOM 699 O O . ASP A 1 82 ? 2.220 -8.399 -8.970 1.00 95.25 82 ASP A O 1
ATOM 703 N N . ALA A 1 83 ? 0.460 -8.317 -7.589 1.00 90.12 83 ALA A N 1
ATOM 704 C CA . ALA A 1 83 ? 0.501 -9.731 -7.218 1.00 90.12 83 ALA A CA 1
ATOM 705 C C . ALA A 1 83 ? 0.362 -10.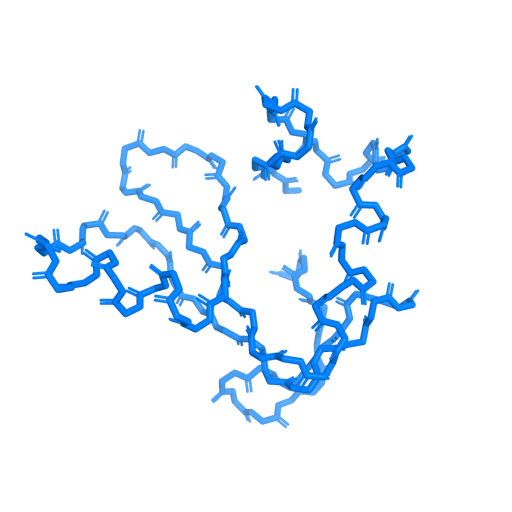713 -8.403 1.00 90.12 83 ALA A C 1
ATOM 707 O O . ALA A 1 83 ? 0.602 -11.907 -8.239 1.00 90.12 83 ALA A O 1
ATOM 708 N N . LYS A 1 84 ? -0.030 -10.240 -9.595 1.00 93.12 84 LYS A N 1
ATOM 709 C CA 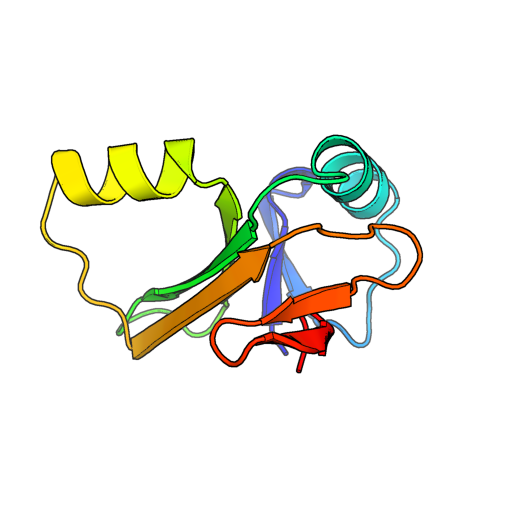. LYS A 1 84 ? -0.098 -11.038 -10.829 1.00 93.12 84 LYS A CA 1
ATOM 710 C C . LYS A 1 84 ? 1.163 -10.879 -11.689 1.00 93.12 84 LYS A C 1
ATOM 712 O O . LYS A 1 84 ? 1.216 -11.425 -12.787 1.00 93.12 84 LYS A O 1
ATOM 717 N N . GLY A 1 85 ? 2.154 -10.117 -11.225 1.00 92.88 85 GLY A N 1
ATOM 718 C CA . GLY A 1 85 ? 3.379 -9.795 -11.954 1.00 92.88 85 GLY A CA 1
ATOM 719 C C . GLY A 1 85 ? 3.196 -8.734 -13.043 1.00 92.88 85 GLY A C 1
ATOM 720 O O . GLY A 1 85 ? 4.106 -8.521 -13.841 1.00 92.88 85 GLY A O 1
ATOM 721 N N . SER A 1 86 ? 2.038 -8.070 -13.106 1.00 95.06 86 SER A N 1
ATOM 722 C CA . SER A 1 86 ? 1.767 -7.024 -14.095 1.00 95.06 86 SER A CA 1
ATOM 723 C C . SER A 1 86 ? 2.114 -5.649 -13.535 1.00 95.06 86 SER A C 1
ATOM 725 O O . SER A 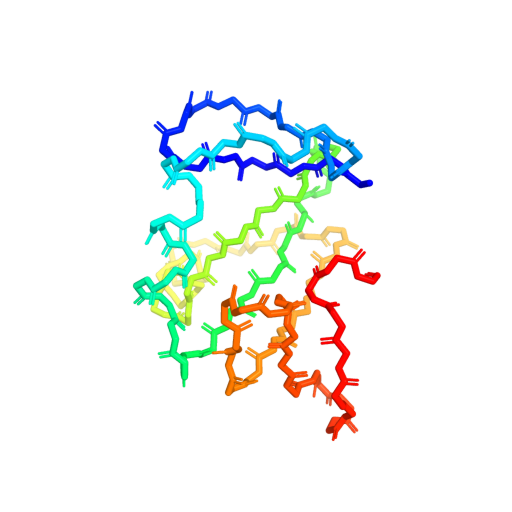1 86 ? 1.866 -5.361 -12.366 1.00 95.06 86 SER A O 1
ATOM 727 N N . ARG A 1 87 ? 2.673 -4.759 -14.367 1.00 95.50 87 ARG A N 1
ATOM 728 C CA . ARG A 1 87 ? 2.900 -3.372 -13.945 1.00 95.50 87 ARG A CA 1
ATOM 729 C C . ARG A 1 87 ? 1.576 -2.612 -13.967 1.00 95.50 87 ARG A C 1
ATOM 731 O O . ARG A 1 87 ? 0.980 -2.440 -15.028 1.00 95.50 87 ARG A O 1
ATOM 738 N N . SER A 1 88 ? 1.118 -2.158 -12.806 1.00 95.94 88 SER A N 1
ATOM 739 C CA . SER A 1 88 ? -0.163 -1.464 -12.656 1.00 95.94 88 SER A CA 1
ATOM 740 C C . SER A 1 88 ? -0.084 -0.355 -11.608 1.00 95.94 88 SER A C 1
ATOM 742 O O . SER A 1 88 ? 0.855 -0.286 -10.813 1.00 95.94 88 SER A O 1
ATOM 744 N N . SER A 1 89 ? -1.045 0.573 -11.643 1.00 93.69 89 SER A N 1
ATOM 745 C CA . SER A 1 89 ? -1.105 1.665 -10.668 1.00 93.69 89 SER A CA 1
ATOM 746 C C . SER A 1 89 ? -1.595 1.161 -9.314 1.00 93.69 89 SER A C 1
ATOM 748 O O . SER A 1 89 ? -2.578 0.425 -9.246 1.00 93.69 89 SER A O 1
ATOM 750 N N . ILE A 1 90 ? -1.016 1.673 -8.224 1.00 91.62 90 ILE A N 1
ATOM 751 C CA . ILE A 1 90 ? -1.511 1.423 -6.859 1.00 91.62 90 ILE A CA 1
ATOM 752 C C . ILE A 1 90 ? -2.930 1.979 -6.628 1.00 91.62 90 ILE A C 1
ATOM 754 O O . ILE A 1 90 ? -3.549 1.724 -5.588 1.00 91.62 90 ILE A O 1
ATOM 758 N N . PHE A 1 91 ? -3.451 2.768 -7.574 1.00 90.00 91 PHE A N 1
ATOM 759 C CA . PHE A 1 91 ? -4.802 3.320 -7.560 1.00 90.00 91 PHE A CA 1
ATOM 760 C C . PHE A 1 91 ? -5.808 2.584 -8.459 1.00 90.00 91 PHE A C 1
ATOM 762 O O . PHE A 1 91 ? -6.956 3.022 -8.532 1.00 90.00 91 PHE A O 1
ATOM 769 N N . ALA A 1 92 ? -5.383 1.513 -9.137 1.00 83.75 92 ALA A N 1
ATOM 770 C CA . ALA A 1 92 ? -6.236 0.705 -10.009 1.00 83.75 92 ALA A CA 1
ATOM 771 C C . ALA A 1 92 ? -7.341 -0.048 -9.250 1.00 83.75 92 ALA A C 1
ATOM 773 O O . ALA A 1 92 ? -7.115 -0.451 -8.078 1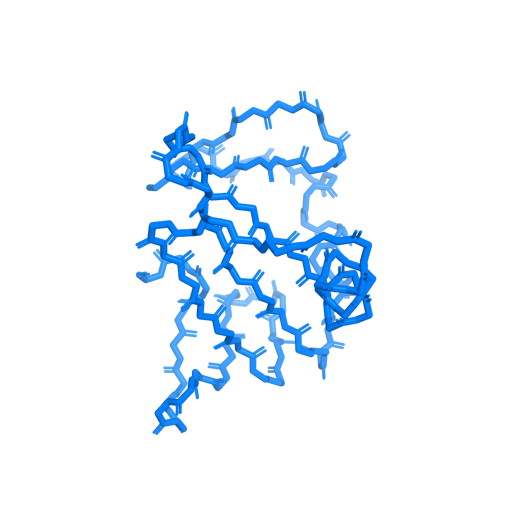.00 83.75 92 ALA A O 1
#